Protein AF-A0AAQ4DG91-F1 (afdb_monomer_lite)

Radius of gyration: 42.54 Å; chains: 1; bounding box: 99×78×124 Å

Secondary structure (DSSP, 8-state):
------------------PPPPHHHHHHHHHHHHHHHHHHHHHHHHHHHHGGGG-----------PBPTTSPBP---TT----GGGSGGG-----TTSTTTS-TTS-GGGS--PPTTHHHHHHHHHHHHHHHHHTT-------------------------------------------

Structure (mmCIF, N/CA/C/O backbone):
data_AF-A0AAQ4DG91-F1
#
_entry.id   AF-A0AAQ4DG91-F1
#
loop_
_atom_site.group_PDB
_atom_site.id
_atom_site.type_symbol
_atom_site.label_atom_id
_atom_site.label_alt_id
_atom_site.label_comp_id
_atom_site.label_asym_id
_atom_site.label_entity_id
_atom_site.label_seq_id
_atom_site.pdbx_PDB_ins_code
_atom_site.Cartn_x
_atom_site.Cartn_y
_atom_site.Cartn_z
_atom_site.occupancy
_atom_site.B_iso_or_equiv
_atom_site.auth_seq_id
_atom_site.auth_comp_id
_atom_site.auth_asym_id
_atom_site.auth_atom_id
_atom_site.pdbx_PDB_model_num
ATOM 1 N N . MET A 1 1 ? -35.677 39.129 95.957 1.00 47.00 1 MET A N 1
ATOM 2 C CA . MET A 1 1 ? -34.511 39.782 95.327 1.00 47.00 1 MET A CA 1
ATOM 3 C C . MET A 1 1 ? -33.255 38.978 95.659 1.00 47.00 1 MET A C 1
ATOM 5 O O . MET A 1 1 ? -32.729 39.114 96.755 1.00 47.00 1 MET A O 1
ATOM 9 N N . ARG A 1 2 ? -32.851 38.060 94.773 1.00 47.12 2 ARG A N 1
ATOM 10 C CA . ARG A 1 2 ? -31.595 37.284 94.824 1.00 47.12 2 ARG A CA 1
ATOM 11 C C . ARG A 1 2 ? -31.161 36.997 93.379 1.00 47.12 2 ARG A C 1
ATOM 13 O O . ARG A 1 2 ? -32.038 36.716 92.571 1.00 47.12 2 ARG A O 1
ATOM 20 N N . GLY A 1 3 ? -29.854 37.039 93.110 1.00 46.62 3 GLY A N 1
ATOM 21 C CA . GLY A 1 3 ? -29.222 36.501 91.894 1.00 46.62 3 GLY A CA 1
ATOM 22 C C . GLY A 1 3 ? -28.692 37.560 90.924 1.00 46.62 3 GLY A C 1
ATOM 23 O O . GLY A 1 3 ? -29.229 37.740 89.843 1.00 46.62 3 GLY A O 1
ATOM 24 N N . PHE A 1 4 ? -27.781 38.421 91.376 1.00 53.09 4 PHE A N 1
ATOM 25 C CA . PHE A 1 4 ? -26.413 38.527 90.841 1.00 53.09 4 PHE A CA 1
ATOM 26 C C . PHE A 1 4 ? -25.723 37.226 90.377 1.00 53.09 4 PHE A C 1
ATOM 28 O O . PHE A 1 4 ? -25.807 36.203 91.047 1.00 53.09 4 PHE A O 1
ATOM 35 N N . GLN A 1 5 ? -24.912 37.415 89.326 1.00 57.28 5 GLN A N 1
ATOM 36 C CA . GLN A 1 5 ? -23.839 36.583 88.755 1.00 57.28 5 GLN A CA 1
ATOM 37 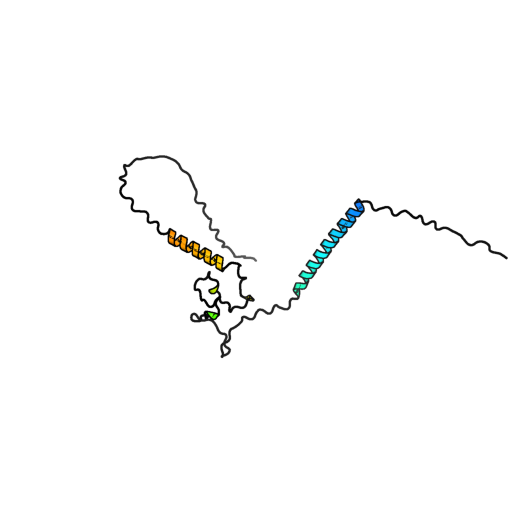C C . GLN A 1 5 ? -24.232 35.472 87.779 1.00 57.28 5 GLN A C 1
ATOM 39 O O . GLN A 1 5 ? -24.492 34.344 88.176 1.00 57.28 5 GLN A O 1
ATOM 44 N N . GLU A 1 6 ? -24.066 35.765 86.485 1.00 58.97 6 GLU A N 1
ATOM 45 C CA . GLU A 1 6 ? -23.687 34.739 85.516 1.00 58.97 6 GLU A CA 1
ATOM 46 C C . GLU A 1 6 ? -22.581 35.259 84.576 1.00 58.97 6 GLU A C 1
ATOM 48 O O . GLU A 1 6 ? -22.786 36.095 83.703 1.00 58.97 6 GLU A O 1
ATOM 53 N N . VAL A 1 7 ? -21.362 34.822 84.907 1.00 56.91 7 VAL A N 1
ATOM 54 C CA . VAL A 1 7 ? -20.311 34.309 84.015 1.00 56.91 7 VAL A CA 1
ATOM 55 C C . VAL A 1 7 ? -19.997 35.109 82.738 1.00 56.91 7 VAL A C 1
ATOM 57 O O . VAL A 1 7 ? -20.404 34.758 81.637 1.00 56.91 7 VAL A O 1
ATOM 60 N N . LEU A 1 8 ? -19.104 36.098 82.863 1.00 56.31 8 LEU A N 1
ATOM 61 C CA . LEU A 1 8 ? -18.192 36.475 81.776 1.00 56.31 8 LEU A CA 1
ATOM 62 C C . LEU A 1 8 ? -16.900 35.664 81.930 1.00 56.31 8 LEU A C 1
ATOM 64 O O . LEU A 1 8 ? -15.949 36.098 82.582 1.00 56.31 8 LEU A O 1
ATOM 68 N N . ALA A 1 9 ? -16.878 34.460 81.361 1.00 60.19 9 ALA A N 1
ATOM 69 C CA . ALA A 1 9 ? -15.675 33.646 81.263 1.00 60.19 9 ALA A CA 1
ATOM 70 C C . ALA A 1 9 ? -15.283 33.484 79.793 1.00 60.19 9 ALA A C 1
ATOM 72 O O . ALA A 1 9 ? -15.976 32.826 79.033 1.00 60.19 9 ALA A O 1
ATOM 73 N N . ARG A 1 10 ? -14.151 34.122 79.467 1.00 57.66 10 ARG A N 1
ATOM 74 C CA . ARG A 1 10 ? -13.047 33.611 78.643 1.00 57.66 10 ARG A CA 1
ATOM 75 C C . ARG A 1 10 ? -13.426 32.873 77.359 1.00 57.66 10 ARG A C 1
ATOM 77 O O . ARG A 1 10 ? -13.823 31.729 77.424 1.00 57.66 10 ARG A O 1
ATOM 84 N N . ASP A 1 11 ? -13.040 33.472 76.237 1.00 53.19 11 ASP A N 1
ATOM 85 C CA . ASP A 1 11 ? -12.261 32.762 75.223 1.00 53.19 11 ASP A CA 1
ATOM 86 C C . ASP A 1 11 ? -11.340 33.759 74.511 1.00 53.19 11 ASP A C 1
ATOM 88 O O . ASP A 1 11 ? -11.635 34.325 73.462 1.00 53.19 11 ASP A O 1
ATOM 92 N N . ALA A 1 12 ? -10.186 34.002 75.136 1.00 57.88 12 ALA A N 1
ATOM 93 C CA . ALA A 1 12 ? -9.022 34.535 74.446 1.00 57.88 12 ALA A CA 1
ATOM 94 C C . ALA A 1 12 ? -8.421 33.390 73.618 1.00 57.88 12 ALA A C 1
ATOM 96 O O . ALA A 1 12 ? -7.414 32.795 74.002 1.00 57.88 12 ALA A O 1
ATOM 97 N N . VAL A 1 13 ? -9.073 33.036 72.507 1.00 63.44 13 VAL A N 1
ATOM 98 C CA . VAL A 1 13 ? -8.457 32.181 71.491 1.00 63.44 13 VAL A CA 1
ATOM 99 C C . VAL A 1 13 ? -7.345 33.013 70.873 1.00 63.44 13 VAL A C 1
ATOM 101 O O . VAL A 1 13 ? -7.591 33.980 70.154 1.00 63.44 13 VAL A O 1
ATOM 104 N N . GLY A 1 14 ? -6.110 32.691 71.251 1.00 59.97 14 GLY A N 1
ATOM 105 C CA . GLY A 1 14 ? -4.923 33.302 70.688 1.00 59.97 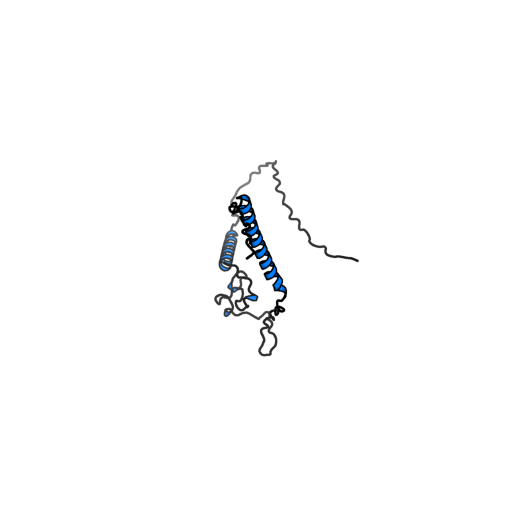14 GLY A CA 1
ATOM 106 C C . GLY A 1 14 ? -4.967 33.187 69.171 1.00 59.97 14 GLY A C 1
ATOM 107 O O . GLY A 1 14 ? -4.900 32.088 68.627 1.00 59.97 14 GLY A O 1
ATOM 108 N N . ASN A 1 15 ? -5.060 34.333 68.502 1.00 61.75 15 ASN A N 1
ATOM 109 C CA . ASN A 1 15 ? -4.713 34.469 67.098 1.00 61.75 15 ASN A CA 1
ATOM 110 C C 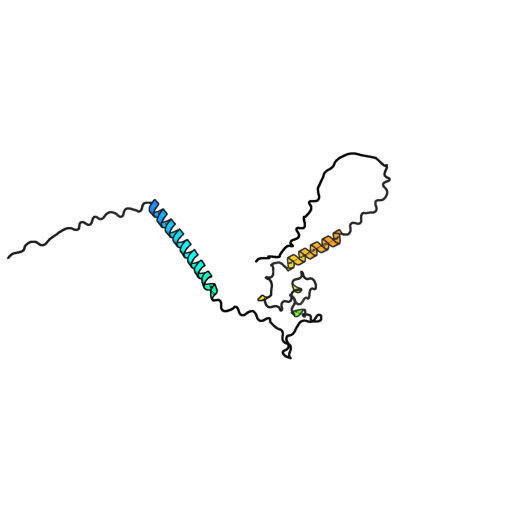. ASN A 1 15 ? -3.210 34.187 66.972 1.00 61.75 15 ASN A C 1
ATOM 112 O O . ASN A 1 15 ? -2.391 35.109 66.981 1.00 61.75 15 ASN A O 1
ATOM 116 N N . SER A 1 16 ? -2.829 32.911 66.910 1.00 61.25 16 SER A N 1
ATOM 117 C CA . SER A 1 16 ? -1.525 32.540 66.388 1.00 61.25 16 SER A CA 1
ATOM 118 C C . SER A 1 16 ? -1.510 32.966 64.926 1.00 61.25 16 SER A C 1
ATOM 120 O O . SER A 1 16 ? -2.305 32.522 64.099 1.00 61.25 16 SER A O 1
ATOM 122 N N . LEU A 1 17 ? -0.637 33.927 64.637 1.00 65.62 17 LEU A N 1
ATOM 123 C CA . LEU A 1 17 ? -0.370 34.400 63.291 1.00 65.62 17 LEU A CA 1
ATOM 124 C C . LEU A 1 17 ? -0.082 33.171 62.406 1.00 65.62 17 LEU A C 1
ATOM 126 O O . LEU A 1 17 ? 0.713 32.325 62.835 1.00 65.62 17 LEU A O 1
ATOM 130 N N . PRO A 1 18 ? -0.706 33.029 61.219 1.00 70.00 18 PRO A N 1
ATOM 131 C CA . PRO A 1 18 ? -0.431 31.899 60.343 1.00 70.00 18 PRO A CA 1
ATOM 132 C C . PRO A 1 18 ? 1.066 31.899 60.042 1.00 70.00 18 PRO A C 1
ATOM 134 O O . PRO A 1 18 ? 1.590 32.803 59.392 1.00 70.00 18 PRO A O 1
ATOM 137 N N . THR A 1 19 ? 1.774 30.921 60.604 1.00 76.19 19 THR A N 1
ATOM 138 C CA . THR A 1 19 ? 3.206 30.765 60.371 1.00 76.19 19 THR A CA 1
ATOM 139 C C . THR A 1 19 ? 3.357 30.419 58.903 1.00 76.19 19 THR A C 1
ATOM 141 O O . THR A 1 19 ? 2.807 29.416 58.449 1.00 76.19 19 THR A O 1
ATOM 144 N N . ALA A 1 20 ? 4.036 31.289 58.155 1.00 77.62 20 ALA A N 1
ATOM 145 C CA . ALA A 1 20 ? 4.284 31.058 56.743 1.00 77.62 20 ALA A CA 1
ATOM 146 C C . ALA A 1 20 ? 4.941 29.677 56.579 1.00 77.62 20 ALA A C 1
ATOM 148 O O . ALA A 1 20 ? 5.866 29.356 57.337 1.00 77.62 20 ALA A O 1
ATOM 149 N N . PRO A 1 21 ? 4.461 28.843 55.641 1.00 78.19 21 PRO A N 1
ATOM 150 C CA . PRO A 1 21 ? 5.029 27.524 55.442 1.00 78.19 21 PRO A CA 1
ATOM 151 C C . PRO A 1 21 ? 6.514 27.662 55.107 1.00 78.19 21 PRO A C 1
ATOM 153 O O . PRO A 1 21 ? 6.916 28.512 54.309 1.00 78.19 21 PRO A O 1
ATOM 156 N N . SER A 1 22 ? 7.334 26.828 55.747 1.00 81.75 22 SER A N 1
ATOM 157 C CA . SER A 1 22 ? 8.760 26.752 55.443 1.00 81.75 22 SER A CA 1
ATOM 158 C C . SER A 1 22 ? 8.942 26.501 53.940 1.00 81.75 22 SER A C 1
ATOM 160 O O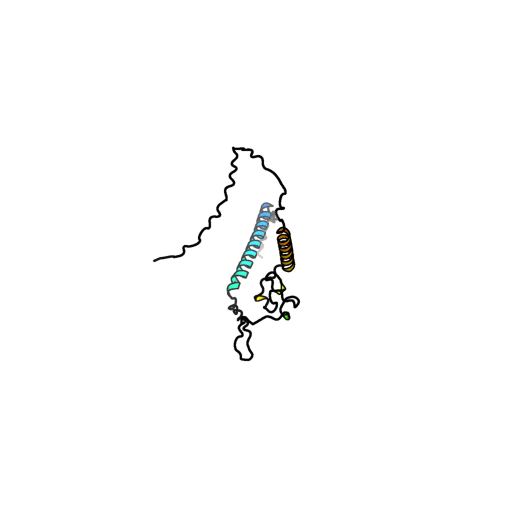 . SER A 1 22 ? 8.229 25.656 53.392 1.00 81.75 22 SER A O 1
ATOM 162 N N . PRO A 1 23 ? 9.905 27.154 53.264 1.00 82.88 23 PRO A N 1
ATOM 163 C CA . PRO A 1 23 ? 10.192 26.901 51.851 1.00 82.88 23 PRO A CA 1
ATOM 164 C C . PRO A 1 23 ? 10.385 25.413 51.526 1.00 82.88 23 PRO A C 1
ATOM 166 O O . PRO A 1 23 ? 10.025 24.965 50.442 1.00 82.88 23 PRO A O 1
ATOM 169 N N . ALA A 1 24 ? 10.888 24.626 52.484 1.00 78.31 24 ALA A N 1
ATOM 170 C CA . ALA A 1 24 ? 11.017 23.180 52.338 1.00 78.31 24 ALA A CA 1
ATOM 171 C C . ALA A 1 24 ? 9.656 22.469 52.217 1.00 78.31 24 ALA A C 1
ATOM 173 O O . ALA A 1 24 ? 9.511 21.573 51.390 1.00 78.31 24 ALA A O 1
ATOM 174 N N . ALA A 1 25 ? 8.646 22.890 52.987 1.00 74.19 25 ALA A N 1
ATOM 175 C CA . ALA A 1 25 ? 7.295 22.328 52.916 1.00 74.19 25 ALA A CA 1
ATOM 176 C C . ALA A 1 25 ? 6.644 22.609 51.553 1.00 74.19 25 ALA A C 1
ATOM 178 O O . ALA A 1 25 ? 6.043 21.718 50.964 1.00 74.19 25 ALA A O 1
ATOM 179 N N . ILE A 1 26 ? 6.873 23.804 50.998 1.00 75.75 26 ILE A N 1
ATOM 180 C CA . ILE A 1 26 ? 6.376 24.190 49.668 1.00 75.75 26 ILE A CA 1
ATOM 181 C C . ILE A 1 26 ? 6.967 23.285 48.573 1.00 75.75 26 ILE A C 1
ATOM 183 O O . ILE A 1 26 ? 6.260 22.872 47.655 1.00 75.75 26 ILE A O 1
ATOM 187 N N . ILE A 1 27 ? 8.258 22.946 48.671 1.00 81.75 27 ILE A N 1
ATOM 188 C CA . ILE A 1 27 ? 8.931 22.070 47.698 1.00 81.75 27 ILE A CA 1
ATOM 189 C C . ILE A 1 27 ? 8.400 20.633 47.790 1.00 81.75 27 ILE A C 1
ATOM 191 O O . ILE A 1 27 ? 8.181 19.997 46.758 1.00 81.75 27 ILE A O 1
ATOM 195 N N . HIS A 1 28 ? 8.181 20.119 49.004 1.00 84.00 28 HIS A N 1
ATOM 196 C CA . HIS A 1 28 ? 7.640 18.773 49.203 1.00 84.00 28 HIS A CA 1
ATOM 197 C C . HIS A 1 28 ? 6.204 18.639 48.687 1.00 84.00 28 HIS A C 1
ATOM 199 O O . HIS A 1 28 ? 5.919 17.668 47.985 1.00 84.00 28 HIS A O 1
ATOM 205 N N . ASP A 1 29 ? 5.341 19.620 48.959 1.00 86.44 29 ASP A N 1
ATOM 206 C CA . ASP A 1 29 ? 3.959 19.625 48.466 1.00 86.44 29 ASP A CA 1
ATOM 207 C C . ASP A 1 29 ? 3.917 19.690 46.936 1.00 86.44 29 ASP A C 1
ATOM 209 O O . ASP A 1 29 ? 3.220 18.903 46.293 1.00 86.44 29 ASP A O 1
ATOM 213 N N . TRP A 1 30 ? 4.740 20.550 46.328 1.00 89.62 30 TRP A N 1
ATOM 214 C CA . TRP A 1 30 ? 4.825 20.636 44.870 1.00 89.62 30 TRP A CA 1
ATOM 215 C C . TRP A 1 30 ? 5.296 19.317 44.243 1.00 89.62 30 TRP A C 1
ATOM 217 O O . TRP A 1 30 ? 4.719 18.842 43.263 1.00 89.62 30 TRP A O 1
ATOM 227 N N . LEU A 1 31 ? 6.317 18.677 44.821 1.00 88.50 31 LEU A N 1
ATOM 228 C CA . LEU A 1 31 ? 6.824 17.398 44.322 1.00 88.50 31 LEU A CA 1
ATOM 229 C C . LEU A 1 31 ? 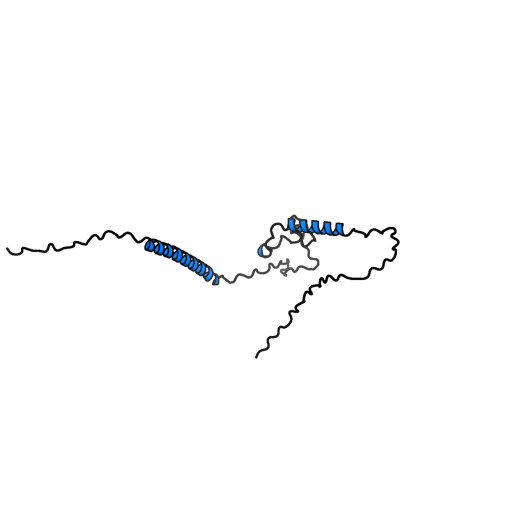5.795 16.265 44.495 1.00 88.50 31 LEU A C 1
ATOM 231 O O . LEU A 1 31 ? 5.676 15.383 43.635 1.00 88.50 31 LEU A O 1
ATOM 235 N N . TYR A 1 32 ? 5.015 16.306 45.576 1.00 90.69 32 TYR A N 1
ATOM 236 C CA . TYR A 1 32 ? 3.918 15.374 45.812 1.00 90.69 32 TYR A CA 1
ATOM 237 C C . TYR A 1 32 ? 2.808 15.527 44.760 1.00 90.69 32 TYR A C 1
ATOM 239 O O . TYR A 1 32 ? 2.358 14.532 44.191 1.00 90.69 32 TYR A O 1
ATOM 247 N N . GLU A 1 33 ? 2.423 16.753 44.402 1.00 87.81 33 GLU A N 1
ATOM 248 C CA . GLU A 1 33 ? 1.417 16.988 43.356 1.00 87.81 33 GLU A CA 1
ATOM 249 C C . GLU A 1 33 ? 1.868 16.508 41.966 1.00 87.81 33 GLU A C 1
ATOM 251 O O . GLU A 1 33 ? 1.075 15.917 41.216 1.00 87.81 33 GLU A O 1
ATOM 256 N N . GLN A 1 34 ? 3.146 16.706 41.624 1.00 89.94 34 GLN A N 1
ATOM 257 C CA . GLN A 1 34 ? 3.710 16.232 40.354 1.00 89.94 34 GLN A CA 1
ATOM 258 C C . GLN A 1 34 ? 3.690 14.702 40.267 1.00 89.94 34 GLN A C 1
ATOM 260 O O . GLN A 1 34 ? 3.219 14.129 39.277 1.00 89.94 34 GLN A O 1
ATOM 265 N N . THR A 1 35 ? 4.142 14.023 41.323 1.00 87.69 35 THR A N 1
ATOM 266 C CA . THR A 1 35 ? 4.164 12.553 41.368 1.00 87.69 35 THR A CA 1
ATOM 267 C C . THR A 1 35 ? 2.751 11.965 41.393 1.00 87.69 35 THR A C 1
ATOM 269 O O . THR A 1 35 ? 2.468 11.030 40.639 1.00 87.69 35 THR A O 1
ATOM 272 N N . ALA A 1 36 ? 1.819 12.560 42.144 1.00 90.50 36 ALA A N 1
ATOM 273 C CA . ALA A 1 36 ? 0.416 12.145 42.168 1.00 90.50 36 ALA A CA 1
ATOM 274 C C . ALA A 1 36 ? -0.269 12.276 40.796 1.00 90.50 36 ALA A C 1
ATOM 276 O O . ALA A 1 36 ? -1.122 11.464 40.432 1.00 90.50 36 ALA A O 1
ATOM 277 N N . THR A 1 37 ? 0.087 13.290 40.008 1.00 90.56 37 THR A N 1
ATOM 278 C CA . THR A 1 37 ? -0.450 13.473 38.651 1.00 90.56 37 THR A CA 1
ATOM 279 C C . THR A 1 37 ? 0.088 12.419 37.688 1.00 90.56 37 THR A C 1
ATOM 281 O O . THR A 1 37 ? -0.679 11.824 36.929 1.00 90.56 37 THR A O 1
ATOM 284 N N . LEU A 1 38 ? 1.384 12.118 37.768 1.00 92.62 38 LEU A N 1
ATOM 285 C CA . LEU A 1 38 ? 2.011 11.095 36.934 1.00 92.62 38 LEU A CA 1
ATOM 286 C C . LEU A 1 38 ? 1.429 9.702 37.214 1.00 92.62 38 LEU A C 1
ATOM 288 O O . LEU A 1 38 ? 1.097 8.976 36.277 1.00 92.62 38 LEU A O 1
ATOM 292 N N . VAL A 1 39 ? 1.215 9.366 38.490 1.00 94.31 39 VAL A N 1
ATOM 293 C CA . VAL A 1 39 ? 0.577 8.105 38.899 1.00 94.31 39 VAL A CA 1
ATOM 294 C C . VAL A 1 39 ? -0.868 8.023 38.403 1.00 94.31 39 VAL A C 1
ATOM 296 O O . VAL A 1 39 ? -1.250 7.007 37.824 1.00 94.31 39 VAL A O 1
ATOM 299 N N . ARG A 1 40 ? -1.665 9.092 38.553 1.00 90.12 40 ARG A N 1
ATOM 300 C CA . ARG A 1 40 ? -3.048 9.131 38.039 1.00 90.12 40 ARG A CA 1
ATOM 301 C C . ARG A 1 40 ? -3.106 8.885 36.532 1.00 90.12 40 ARG A C 1
ATOM 303 O O . ARG A 1 40 ? -3.912 8.074 36.081 1.00 90.12 40 ARG A O 1
ATOM 310 N N . ASN A 1 41 ? -2.222 9.523 35.768 1.00 91.19 41 ASN A N 1
ATOM 311 C CA . ASN A 1 41 ? -2.155 9.347 34.317 1.00 91.19 41 ASN A CA 1
ATOM 312 C C . ASN A 1 41 ? -1.709 7.928 33.930 1.00 91.19 41 ASN A C 1
ATOM 314 O O . ASN A 1 41 ? -2.270 7.335 33.010 1.00 91.19 41 ASN A O 1
ATOM 318 N N . ALA A 1 42 ? -0.737 7.358 34.647 1.00 90.56 42 ALA A N 1
ATOM 319 C CA . ALA A 1 42 ? -0.289 5.986 34.420 1.00 90.56 42 ALA A CA 1
ATOM 320 C C . ALA A 1 42 ? -1.416 4.971 34.672 1.00 90.56 42 ALA A C 1
ATOM 322 O O . ALA A 1 42 ? -1.639 4.090 33.844 1.00 90.56 42 ALA A O 1
ATOM 323 N N . ILE A 1 43 ? -2.169 5.135 35.765 1.00 89.81 43 ILE A N 1
ATOM 324 C CA . ILE A 1 43 ? -3.319 4.281 36.093 1.00 89.81 43 ILE A CA 1
ATOM 325 C C . ILE A 1 43 ? -4.424 4.426 35.040 1.00 89.81 43 ILE A C 1
ATOM 327 O O . ILE A 1 43 ? -4.952 3.416 34.581 1.00 89.81 43 ILE A O 1
ATOM 331 N N . ALA A 1 44 ? -4.748 5.652 34.615 1.00 86.50 44 ALA A N 1
ATOM 332 C CA . ALA A 1 44 ? -5.754 5.887 33.578 1.00 86.50 44 ALA A CA 1
ATOM 333 C C . ALA A 1 44 ? -5.387 5.198 32.250 1.00 86.50 44 ALA A C 1
ATOM 335 O O . ALA A 1 44 ? -6.237 4.551 31.640 1.00 86.50 44 ALA A O 1
ATOM 336 N N . ASN A 1 45 ? -4.116 5.263 31.843 1.00 84.75 45 ASN A N 1
ATOM 337 C CA . ASN A 1 45 ? -3.622 4.568 30.651 1.00 84.75 45 ASN A CA 1
ATOM 338 C C . ASN A 1 45 ? -3.666 3.041 30.807 1.00 84.75 45 ASN A C 1
ATOM 340 O O . ASN A 1 45 ? -4.038 2.336 29.869 1.00 84.75 45 ASN A O 1
ATOM 344 N N . LEU A 1 46 ? -3.305 2.520 31.984 1.00 85.19 46 LEU A N 1
ATOM 345 C CA . LEU A 1 46 ? -3.347 1.083 32.254 1.00 85.19 46 LEU A CA 1
ATOM 346 C C . LEU A 1 46 ? -4.786 0.550 32.190 1.00 85.19 46 LEU A C 1
ATOM 348 O O . LEU A 1 46 ? -5.034 -0.477 31.561 1.00 85.19 46 LEU A O 1
ATOM 352 N N . LEU A 1 47 ? -5.735 1.279 32.787 1.00 82.94 47 LEU A N 1
ATOM 353 C CA . LEU A 1 47 ? -7.160 0.951 32.748 1.00 82.94 47 LEU A CA 1
ATOM 354 C C . LEU A 1 47 ? -7.721 1.029 31.326 1.00 82.94 47 LEU A C 1
ATOM 356 O O . LEU A 1 47 ? -8.433 0.116 30.925 1.00 82.94 47 LEU A O 1
ATOM 360 N N . ALA A 1 48 ? -7.359 2.051 30.543 1.00 74.94 48 ALA A N 1
ATOM 361 C CA . ALA A 1 48 ? -7.789 2.175 29.148 1.00 74.94 48 ALA A CA 1
ATOM 362 C C . ALA A 1 48 ? -7.306 1.007 28.267 1.00 74.94 48 ALA A C 1
ATOM 364 O O . ALA A 1 48 ? -8.022 0.579 27.363 1.00 74.94 48 ALA A O 1
ATOM 365 N N . ASN A 1 49 ? -6.119 0.463 28.550 1.00 69.75 49 ASN A N 1
ATOM 366 C CA . ASN A 1 49 ? -5.591 -0.704 27.842 1.00 69.75 49 ASN A CA 1
ATOM 367 C C . ASN A 1 49 ? -6.211 -2.024 28.336 1.00 69.75 49 ASN A C 1
ATOM 369 O O . ASN A 1 49 ? -6.388 -2.950 27.545 1.00 69.75 49 ASN A O 1
ATOM 373 N N . ALA A 1 50 ? -6.572 -2.118 29.620 1.00 65.75 50 ALA A N 1
ATOM 374 C CA . ALA A 1 50 ? -7.166 -3.320 30.211 1.00 65.75 50 ALA A CA 1
ATOM 375 C C . ALA A 1 50 ? -8.596 -3.603 29.712 1.00 65.75 50 ALA A C 1
ATOM 377 O O . ALA A 1 50 ? -9.011 -4.760 29.664 1.00 65.75 50 ALA A O 1
ATOM 378 N N . THR A 1 51 ? -9.339 -2.585 29.270 1.00 59.66 51 THR A N 1
ATOM 379 C CA . THR A 1 51 ? -10.681 -2.759 28.681 1.00 59.66 51 THR A CA 1
ATOM 380 C C . THR A 1 51 ? -10.662 -3.316 27.251 1.00 59.66 51 THR A C 1
ATOM 382 O O . THR A 1 51 ? -11.721 -3.547 26.672 1.00 59.66 51 THR A O 1
ATOM 385 N N . SER A 1 52 ? -9.486 -3.569 26.662 1.00 53.81 52 SER A N 1
ATOM 386 C CA . SER A 1 52 ? -9.367 -4.116 25.302 1.00 53.81 52 SER A CA 1
ATOM 387 C C . SER A 1 52 ? -9.694 -5.618 25.195 1.00 53.81 52 SER A C 1
ATOM 389 O O . SER A 1 52 ? -9.661 -6.161 24.090 1.00 53.81 52 SER A O 1
ATOM 391 N N . CYS A 1 53 ? -10.001 -6.305 26.299 1.00 51.62 53 CYS A N 1
ATOM 392 C CA . CYS A 1 53 ? -10.249 -7.753 26.293 1.00 51.62 53 CYS A CA 1
ATOM 393 C C . CYS A 1 53 ? -11.669 -8.151 25.863 1.00 51.62 53 CYS A C 1
ATOM 395 O O . CYS A 1 53 ? -11.901 -9.324 25.594 1.00 51.62 53 CYS A O 1
ATOM 397 N N . ASP A 1 54 ? -12.590 -7.193 25.746 1.00 56.12 54 ASP A N 1
ATOM 398 C CA . ASP A 1 54 ? -13.980 -7.428 25.335 1.00 56.12 54 ASP A CA 1
ATOM 399 C C . ASP A 1 54 ? -14.226 -6.931 23.902 1.00 56.12 54 ASP A C 1
ATOM 401 O O . ASP A 1 54 ? -15.269 -6.368 23.559 1.00 56.12 54 ASP A O 1
ATOM 405 N N . GLN A 1 55 ? -13.223 -7.093 23.032 1.00 60.12 55 GLN A N 1
ATOM 406 C CA . GLN A 1 55 ? -13.501 -6.967 21.612 1.00 60.12 55 GLN A CA 1
ATOM 407 C C . GLN A 1 55 ? -14.389 -8.149 21.208 1.00 60.12 55 GLN A C 1
ATOM 409 O O . GLN A 1 55 ? -13.972 -9.297 21.388 1.00 60.12 55 GLN A O 1
ATOM 414 N N . PRO A 1 56 ? -15.592 -7.905 20.643 1.00 65.88 56 PRO A N 1
ATOM 415 C CA . PRO A 1 56 ? -16.361 -8.976 20.024 1.00 65.88 56 PRO A CA 1
ATOM 416 C C . PRO A 1 56 ? -15.437 -9.691 19.037 1.00 65.88 56 PRO A C 1
ATOM 418 O O . PRO A 1 56 ? -14.598 -9.009 18.434 1.00 65.88 56 PRO A O 1
ATOM 421 N N . PRO A 1 57 ? -15.554 -11.025 18.875 1.00 58.31 57 PRO A N 1
ATOM 422 C CA . PRO A 1 57 ? -14.663 -11.794 18.019 1.00 58.31 57 PRO A CA 1
ATOM 423 C C . PRO A 1 57 ? -14.549 -11.049 16.702 1.00 58.31 57 PRO A C 1
ATOM 425 O O . PRO A 1 57 ? -15.552 -10.853 16.008 1.00 58.31 57 PRO A O 1
ATOM 428 N N . GLN A 1 58 ? -13.348 -10.528 16.439 1.00 52.66 58 GLN A N 1
ATOM 429 C CA . GLN A 1 58 ? -13.045 -9.808 15.217 1.00 52.66 58 GLN A CA 1
ATOM 430 C C . GLN A 1 58 ? -13.530 -10.723 14.103 1.00 52.66 58 GLN A C 1
ATOM 432 O O . GLN A 1 58 ? -12.996 -11.822 13.944 1.00 52.66 58 GLN A O 1
ATOM 437 N N . LYS A 1 59 ? -14.621 -10.331 13.424 1.00 60.25 59 LYS A N 1
ATOM 438 C CA . LYS A 1 59 ? -15.167 -11.085 12.298 1.00 60.25 59 LYS A CA 1
ATOM 439 C C . LYS A 1 59 ? -13.988 -11.264 11.368 1.00 60.25 59 LYS A C 1
ATOM 441 O O . LYS A 1 59 ? -13.502 -10.276 10.817 1.00 60.25 59 LYS A O 1
ATOM 446 N N . THR A 1 60 ? -13.480 -12.491 11.279 1.00 53.47 60 THR A N 1
ATOM 447 C CA . THR A 1 60 ? -12.402 -12.803 10.355 1.00 53.47 60 THR A CA 1
ATOM 448 C C . THR A 1 60 ? -12.858 -12.253 9.012 1.00 53.47 60 THR A C 1
ATOM 450 O O . THR A 1 60 ? -14.021 -12.473 8.647 1.00 53.47 60 THR A O 1
ATOM 453 N N . PRO A 1 61 ? -12.041 -11.433 8.324 1.00 60.00 61 PRO A N 1
ATOM 454 C CA . PRO A 1 61 ? -12.432 -10.932 7.025 1.00 60.00 61 PRO A CA 1
ATOM 455 C C . PRO A 1 61 ? -12.652 -12.169 6.167 1.00 60.00 61 PRO A C 1
ATOM 457 O O . PRO A 1 61 ? -11.701 -12.860 5.800 1.00 60.00 61 PRO A O 1
ATOM 460 N N . THR A 1 62 ? -13.922 -12.497 5.934 1.00 58.91 62 THR A N 1
ATOM 461 C CA . THR A 1 62 ? -14.303 -13.581 5.044 1.00 58.91 62 THR A CA 1
ATOM 462 C C . THR A 1 62 ? -13.582 -13.296 3.739 1.00 58.91 62 THR A C 1
ATOM 464 O O . THR A 1 62 ? -13.735 -12.179 3.227 1.00 58.91 62 THR A O 1
ATOM 467 N N . PRO A 1 63 ? -12.755 -14.230 3.238 1.00 61.03 63 PRO A N 1
ATOM 468 C CA . PRO A 1 63 ? -12.030 -14.006 2.002 1.00 61.03 63 PRO A CA 1
ATOM 469 C C . PRO A 1 63 ? -13.050 -13.582 0.952 1.00 61.03 63 PRO A C 1
ATOM 471 O O . PRO A 1 63 ? -14.105 -14.206 0.819 1.00 61.03 63 PRO A O 1
ATOM 474 N N . VAL A 1 64 ? -12.778 -12.470 0.270 1.00 64.50 64 VAL A N 1
ATOM 475 C CA . VAL A 1 64 ? -13.639 -11.987 -0.809 1.00 64.50 64 VAL A CA 1
ATOM 476 C C . VAL A 1 64 ? -13.513 -12.998 -1.944 1.00 64.50 64 VAL A C 1
ATOM 478 O O . VAL A 1 64 ? -12.626 -12.904 -2.787 1.00 64.50 64 VAL A O 1
ATOM 481 N N . VAL A 1 65 ? -14.363 -14.023 -1.913 1.00 66.06 65 VAL A N 1
ATOM 482 C CA . VAL A 1 65 ? -14.479 -15.007 -2.981 1.00 66.06 65 VAL A CA 1
ATOM 483 C C . VAL A 1 65 ? -15.228 -14.315 -4.106 1.00 66.06 65 VAL A C 1
ATOM 485 O O . VAL A 1 65 ? -16.416 -14.014 -3.983 1.00 66.06 65 VAL A O 1
ATOM 488 N N . LEU A 1 66 ? -14.520 -14.033 -5.197 1.00 68.81 66 LEU A N 1
ATOM 489 C CA . LEU A 1 66 ? -15.158 -13.629 -6.440 1.00 68.81 66 LEU A CA 1
ATOM 490 C C . LEU A 1 66 ? -16.079 -14.797 -6.845 1.00 68.81 66 LEU A C 1
ATOM 492 O O . LEU A 1 66 ? -15.634 -15.940 -6.852 1.00 68.81 66 LEU A O 1
ATOM 496 N N . ARG A 1 67 ? -17.376 -14.567 -7.057 1.00 72.44 67 ARG A N 1
ATOM 497 C CA . ARG A 1 67 ? -18.327 -15.631 -7.423 1.00 72.44 67 ARG A CA 1
ATOM 498 C C . ARG A 1 67 ? -18.602 -15.566 -8.918 1.00 72.44 67 ARG A C 1
ATOM 500 O O . ARG A 1 67 ? -18.839 -14.480 -9.439 1.00 72.44 67 ARG A O 1
ATOM 507 N N . SER A 1 68 ? -18.568 -16.716 -9.581 1.00 72.44 68 SER A N 1
ATOM 508 C CA . SER A 1 68 ? -19.100 -16.857 -10.938 1.00 72.44 68 SER A CA 1
ATOM 509 C C . SER A 1 68 ? -20.630 -16.744 -10.921 1.00 72.44 68 SER A C 1
ATOM 511 O O . SER A 1 68 ? -21.249 -16.891 -9.865 1.00 72.44 68 SER A O 1
ATOM 513 N N . GLU A 1 69 ? -21.246 -16.513 -12.084 1.00 79.31 69 GLU A N 1
ATOM 514 C CA . GLU A 1 69 ? -22.713 -16.455 -12.232 1.00 79.31 69 GLU A CA 1
ATOM 515 C C . GLU A 1 69 ? -23.395 -17.738 -11.722 1.00 79.31 69 GLU A C 1
ATOM 517 O O . GLU A 1 69 ? -24.453 -17.680 -11.102 1.00 79.31 69 GLU A O 1
ATOM 522 N N . ASP A 1 70 ? -22.707 -18.875 -11.844 1.00 80.31 70 ASP A N 1
ATOM 523 C CA . ASP A 1 70 ? -23.149 -20.190 -11.364 1.00 80.31 70 ASP A CA 1
ATOM 524 C C . ASP A 1 70 ? -23.000 -20.389 -9.840 1.00 80.31 70 ASP A C 1
ATOM 526 O O . ASP A 1 70 ? -23.153 -21.496 -9.327 1.00 80.31 70 ASP A O 1
ATOM 530 N N . GLY A 1 71 ? -22.610 -19.352 -9.090 1.00 78.88 71 GLY A N 1
ATOM 531 C CA . GLY A 1 71 ? -22.429 -19.404 -7.633 1.00 78.88 71 GLY A CA 1
ATOM 532 C C . GLY A 1 71 ? -21.159 -20.123 -7.159 1.00 78.88 71 GLY A C 1
ATOM 533 O O . GLY A 1 71 ? -20.840 -20.085 -5.968 1.00 78.88 71 GLY A O 1
ATOM 534 N N . THR A 1 72 ? -20.399 -20.727 -8.074 1.00 79.94 72 THR A N 1
ATOM 535 C CA . THR A 1 72 ? -19.100 -21.342 -7.772 1.00 79.94 72 THR A CA 1
ATOM 536 C C . THR A 1 72 ? -18.066 -20.259 -7.443 1.00 79.94 72 THR A C 1
ATOM 538 O O . THR A 1 72 ? -18.036 -19.196 -8.069 1.00 79.94 72 THR A O 1
ATOM 541 N N . GLY A 1 73 ? -17.215 -20.511 -6.444 1.00 79.88 73 GLY A N 1
ATOM 542 C CA . GLY A 1 73 ? -16.103 -19.619 -6.124 1.00 79.88 73 GLY A CA 1
ATOM 543 C C . GLY A 1 73 ? -15.101 -19.571 -7.276 1.00 79.88 73 GLY A C 1
ATOM 544 O O . GLY A 1 73 ? -14.571 -20.600 -7.688 1.00 79.88 73 GLY A O 1
ATOM 545 N N . TRP A 1 74 ? -14.850 -18.383 -7.810 1.00 82.00 74 TRP A N 1
ATOM 546 C CA . TRP A 1 74 ? -13.854 -18.163 -8.844 1.00 82.00 74 TRP A CA 1
ATOM 547 C C . TRP A 1 74 ? -12.455 -18.324 -8.253 1.00 82.00 74 TRP A C 1
ATOM 549 O O . TRP A 1 74 ? -12.105 -17.705 -7.244 1.00 82.00 74 TRP A O 1
ATOM 559 N N . LEU A 1 75 ? -11.650 -19.149 -8.918 1.00 83.44 75 LEU A N 1
ATOM 560 C CA . LEU A 1 75 ? -10.240 -19.354 -8.623 1.00 83.44 75 LEU A CA 1
ATOM 561 C C . LEU A 1 75 ? -9.419 -18.908 -9.840 1.00 83.44 75 LEU A C 1
ATOM 563 O O . LEU A 1 75 ? -9.717 -19.334 -10.961 1.00 83.44 75 LEU A O 1
ATOM 567 N N . PRO A 1 76 ? -8.388 -18.066 -9.657 1.00 85.19 76 PRO A N 1
ATOM 568 C CA . PRO A 1 76 ? -7.531 -17.659 -10.758 1.00 85.19 76 PRO A CA 1
ATOM 569 C C . PRO A 1 76 ? -6.793 -18.873 -11.343 1.00 85.19 76 PRO A C 1
ATOM 571 O O . PRO A 1 76 ? -6.092 -19.598 -10.642 1.00 85.19 76 PRO A O 1
ATOM 574 N N . SER A 1 77 ? -6.946 -19.088 -12.650 1.00 88.12 77 SER A N 1
ATOM 575 C CA . SER A 1 77 ? -6.166 -20.062 -13.427 1.00 88.12 77 SER A CA 1
ATOM 576 C C . SER A 1 77 ? -4.872 -19.429 -13.959 1.00 88.12 77 SER A C 1
ATOM 578 O O . SER A 1 77 ? -4.738 -18.206 -13.972 1.00 88.12 77 SER A O 1
ATOM 580 N N . LYS A 1 78 ? -3.937 -20.232 -14.483 1.00 88.94 78 LYS A N 1
ATOM 581 C CA . LYS A 1 78 ? -2.691 -19.752 -15.124 1.00 88.94 78 LYS A CA 1
ATOM 582 C C . LYS A 1 78 ? -2.944 -18.744 -16.255 1.00 88.94 78 LYS A C 1
ATOM 584 O O . LYS A 1 78 ? -2.122 -17.870 -16.495 1.00 88.94 78 LYS A O 1
ATOM 589 N N . ASN A 1 79 ? -4.098 -18.852 -16.911 1.00 88.81 79 ASN A N 1
ATOM 590 C CA . ASN A 1 79 ? -4.507 -17.967 -18.005 1.00 88.81 79 ASN A CA 1
ATOM 591 C C . ASN A 1 79 ? -5.372 -16.788 -17.526 1.00 88.81 79 ASN A C 1
ATOM 593 O O . ASN A 1 79 ? -5.745 -15.931 -18.326 1.00 88.81 79 ASN A O 1
ATOM 597 N N . SER A 1 80 ? -5.725 -16.743 -16.237 1.00 86.75 80 SER A N 1
ATOM 598 C CA . SER A 1 80 ? -6.440 -15.603 -15.674 1.00 86.75 80 SER A CA 1
ATOM 599 C C . SER A 1 80 ? -5.483 -14.422 -15.564 1.00 86.75 80 SER A C 1
ATOM 601 O O . SER A 1 80 ? -4.369 -14.539 -15.056 1.00 86.75 80 SER A O 1
ATOM 603 N N . SER A 1 81 ? -5.899 -13.278 -16.094 1.00 86.94 81 SER A N 1
ATOM 604 C CA . SER A 1 81 ? -5.091 -12.068 -16.073 1.00 86.94 81 SER A CA 1
ATOM 605 C C . SER A 1 81 ? -5.939 -10.886 -15.641 1.00 86.94 81 SER A C 1
ATOM 607 O O . SER A 1 81 ? -7.146 -10.839 -15.870 1.00 86.94 81 SER A O 1
ATOM 609 N N . ILE A 1 82 ? -5.293 -9.933 -14.981 1.00 87.62 82 ILE A N 1
ATOM 610 C CA . ILE A 1 82 ? -5.926 -8.696 -14.544 1.00 87.62 82 ILE A CA 1
ATOM 611 C C . ILE A 1 82 ? -5.774 -7.675 -15.672 1.00 87.62 82 ILE A C 1
ATOM 613 O O . ILE A 1 82 ? -4.682 -7.509 -16.226 1.00 87.62 82 ILE A O 1
ATOM 617 N N . CYS A 1 83 ? -6.867 -7.001 -16.031 1.00 86.62 83 CYS A N 1
ATOM 618 C CA . CYS A 1 83 ? -6.831 -5.970 -17.061 1.00 86.62 83 CYS A CA 1
ATOM 619 C C . CYS A 1 83 ? -6.104 -4.711 -16.558 1.00 86.62 83 CYS A C 1
ATOM 621 O O . CYS A 1 83 ? -6.094 -4.404 -15.364 1.00 86.62 83 CYS A O 1
ATOM 623 N N . SER A 1 84 ? -5.509 -3.950 -17.480 1.00 87.81 84 SER A N 1
ATOM 624 C CA . SER A 1 84 ? -4.687 -2.777 -17.150 1.00 87.81 84 SER A CA 1
ATOM 625 C C . SER A 1 84 ? -5.445 -1.682 -16.395 1.00 87.81 84 SER A C 1
ATOM 627 O O . SER A 1 84 ? -4.824 -0.930 -15.653 1.00 87.81 84 SER A O 1
ATOM 629 N N . LYS A 1 85 ? -6.781 -1.634 -16.504 1.00 88.31 85 LYS A N 1
ATOM 630 C CA . LYS A 1 85 ? -7.660 -0.726 -15.742 1.00 88.31 85 LYS A CA 1
ATOM 631 C C . LYS A 1 85 ? -7.475 -0.836 -14.225 1.00 88.31 85 LYS A C 1
ATOM 633 O O . LYS A 1 85 ? -7.737 0.111 -13.490 1.00 88.31 85 LYS A O 1
ATOM 638 N N . HIS A 1 86 ? -7.042 -1.998 -13.751 1.00 87.94 86 HIS A N 1
ATOM 639 C CA . HIS A 1 86 ? -6.783 -2.234 -12.337 1.00 87.94 86 HIS A CA 1
ATOM 640 C C . HIS A 1 86 ? -5.320 -2.009 -11.952 1.00 87.94 86 HIS A C 1
ATOM 642 O O . HIS A 1 86 ? -4.971 -2.257 -10.809 1.00 87.94 86 HIS A O 1
ATOM 648 N N . SER A 1 87 ? -4.461 -1.532 -12.848 1.00 87.31 87 SER A N 1
ATOM 649 C CA . SER A 1 87 ? -3.095 -1.112 -12.527 1.00 87.31 87 SER A CA 1
ATOM 650 C C . SER A 1 87 ? -3.030 0.403 -12.310 1.00 87.31 87 SER A C 1
ATOM 652 O O . SER A 1 87 ? -3.854 1.162 -12.824 1.00 87.31 87 SER A O 1
ATOM 654 N N . VAL A 1 88 ? -2.044 0.875 -11.540 1.00 83.88 88 VAL A N 1
ATOM 655 C CA . VAL A 1 88 ? -1.845 2.316 -11.304 1.00 83.88 88 VAL A CA 1
ATOM 656 C C . VAL A 1 88 ? -1.584 3.025 -12.639 1.00 83.88 88 VAL A C 1
ATOM 658 O O . VAL A 1 88 ? -0.669 2.655 -13.374 1.00 83.88 88 VAL A O 1
ATOM 661 N N . GLY A 1 89 ? -2.406 4.029 -12.961 1.00 84.06 89 GLY A N 1
ATOM 662 C CA . GLY A 1 89 ? -2.293 4.806 -14.199 1.00 84.06 89 GLY A CA 1
ATOM 663 C C . GLY A 1 89 ? -2.755 4.082 -15.468 1.00 84.06 89 GLY A C 1
ATOM 664 O O . GLY A 1 89 ? -2.387 4.512 -16.553 1.00 84.06 89 GLY A O 1
ATOM 665 N N . ASN A 1 90 ? -3.532 2.995 -15.363 1.00 86.81 90 ASN A N 1
ATOM 666 C CA . ASN A 1 90 ? -3.957 2.168 -16.504 1.00 86.81 90 ASN A CA 1
ATOM 667 C C . ASN A 1 90 ? -2.802 1.525 -17.305 1.00 86.81 90 ASN A C 1
ATOM 669 O O . ASN A 1 90 ? -3.004 1.060 -18.429 1.00 86.81 90 ASN A O 1
ATOM 673 N N . VAL A 1 91 ? -1.597 1.464 -16.732 1.00 85.56 91 VAL A N 1
ATOM 674 C CA . VAL A 1 91 ? -0.409 0.881 -17.369 1.00 85.56 91 VAL A CA 1
ATOM 675 C C . VAL A 1 91 ? -0.057 -0.426 -16.678 1.00 85.56 91 VAL A C 1
ATOM 677 O O . VAL A 1 91 ? 0.139 -0.454 -15.468 1.00 85.56 91 VAL A O 1
ATOM 680 N N . LYS A 1 92 ? 0.058 -1.517 -17.438 1.00 87.12 92 LYS A N 1
ATOM 681 C CA . LYS A 1 92 ? 0.550 -2.796 -16.916 1.00 87.12 92 LYS A CA 1
ATOM 682 C C . LYS A 1 92 ? 2.074 -2.812 -17.007 1.00 87.12 92 LYS A C 1
ATOM 684 O O . LYS A 1 92 ? 2.619 -2.694 -18.099 1.00 87.12 92 LYS A O 1
ATOM 689 N N . ALA A 1 93 ? 2.744 -2.976 -15.872 1.00 86.69 93 ALA A N 1
ATOM 690 C CA . ALA A 1 93 ? 4.182 -3.224 -15.823 1.00 86.69 93 ALA A CA 1
ATOM 691 C C . ALA A 1 93 ? 4.440 -4.711 -15.555 1.00 86.69 93 ALA A C 1
ATOM 693 O O . ALA A 1 93 ? 3.677 -5.335 -14.820 1.00 86.69 93 ALA A O 1
ATOM 694 N N . ASN A 1 94 ? 5.495 -5.268 -16.154 1.00 86.69 94 ASN A N 1
ATOM 695 C CA . ASN A 1 94 ? 5.942 -6.643 -15.893 1.00 86.69 94 ASN A CA 1
ATOM 696 C C . ASN A 1 94 ? 7.011 -6.717 -14.790 1.00 86.69 94 ASN A C 1
ATOM 698 O O . ASN A 1 94 ? 7.333 -7.791 -14.302 1.00 86.69 94 ASN A O 1
ATOM 702 N N . GLU A 1 95 ? 7.581 -5.573 -14.421 1.00 87.00 95 GLU A N 1
ATOM 703 C CA . GLU A 1 95 ? 8.655 -5.488 -13.442 1.00 87.00 95 GLU A CA 1
ATOM 704 C C . GLU A 1 95 ? 8.076 -5.410 -12.031 1.00 87.00 95 GLU A C 1
ATOM 706 O O . GLU A 1 95 ? 7.339 -4.475 -11.714 1.00 87.00 95 GLU A O 1
ATOM 711 N N . GLU A 1 96 ? 8.445 -6.363 -11.174 1.00 84.69 96 GLU A N 1
ATOM 712 C CA . GLU A 1 96 ? 7.928 -6.481 -9.803 1.00 84.69 96 GLU A CA 1
ATOM 713 C C . GLU A 1 96 ? 8.172 -5.226 -8.950 1.00 84.69 96 GLU A C 1
ATOM 715 O O . GLU A 1 96 ? 7.389 -4.907 -8.059 1.00 84.69 96 GLU A O 1
ATOM 720 N N . GLY A 1 97 ? 9.240 -4.476 -9.243 1.00 80.56 97 GLY A N 1
ATOM 721 C CA . GLY A 1 97 ? 9.577 -3.234 -8.546 1.00 80.56 97 GLY A CA 1
ATOM 722 C C . GLY A 1 97 ? 8.721 -2.025 -8.941 1.00 80.56 97 GLY A C 1
ATOM 723 O O . GLY A 1 97 ? 8.782 -0.992 -8.268 1.00 80.56 97 GLY A O 1
ATOM 724 N N . HIS A 1 98 ? 7.934 -2.116 -10.017 1.00 85.88 98 HIS A N 1
ATOM 725 C CA . HIS A 1 98 ? 7.126 -1.004 -10.503 1.00 85.88 98 HIS A CA 1
ATOM 726 C C . HIS A 1 98 ? 5.782 -0.920 -9.767 1.00 85.88 98 HIS A C 1
ATOM 728 O O . HIS A 1 98 ? 5.081 -1.910 -9.574 1.00 85.88 98 HIS A O 1
ATOM 734 N N . ILE A 1 99 ? 5.343 0.293 -9.427 1.00 83.19 99 ILE A N 1
ATOM 735 C CA . ILE A 1 99 ? 4.093 0.510 -8.676 1.00 83.19 99 ILE A CA 1
ATOM 736 C C . ILE A 1 99 ? 2.844 -0.031 -9.388 1.00 83.19 99 ILE A C 1
ATOM 738 O O . ILE A 1 99 ? 1.891 -0.438 -8.729 1.00 83.19 99 ILE A O 1
ATOM 742 N N . SER A 1 100 ? 2.851 -0.060 -10.722 1.00 86.31 100 SER A N 1
ATOM 743 C CA . SER A 1 100 ? 1.734 -0.570 -11.525 1.00 86.31 100 SER A CA 1
ATOM 744 C C . SER A 1 100 ? 1.741 -2.090 -11.723 1.00 86.31 100 SER A C 1
ATOM 746 O O . SER A 1 100 ? 0.816 -2.612 -12.347 1.00 86.31 100 SER A O 1
ATOM 748 N N . TYR A 1 101 ? 2.752 -2.795 -11.200 1.00 86.56 101 TYR A N 1
ATOM 749 C CA . TYR A 1 101 ? 2.761 -4.258 -11.129 1.00 86.56 101 TYR A CA 1
ATOM 750 C C . TYR A 1 101 ? 1.691 -4.764 -10.156 1.00 86.56 101 TYR A C 1
ATOM 752 O O . TYR A 1 101 ? 0.975 -5.719 -10.448 1.00 86.56 101 TYR A O 1
ATOM 760 N N . HIS A 1 102 ? 1.520 -4.070 -9.026 1.00 83.62 102 HIS A N 1
ATOM 761 C CA . HIS A 1 102 ? 0.507 -4.405 -8.034 1.00 83.62 102 HIS A CA 1
ATOM 762 C C . HIS A 1 102 ? -0.875 -3.864 -8.435 1.00 83.62 102 HIS A C 1
ATOM 764 O O . HIS A 1 102 ? -1.054 -2.648 -8.561 1.00 83.62 102 HIS A O 1
ATOM 770 N N . PRO A 1 103 ? -1.888 -4.735 -8.580 1.00 85.06 103 PRO A N 1
ATOM 771 C CA . PRO A 1 103 ? -3.247 -4.312 -8.881 1.00 85.06 103 PRO A CA 1
ATOM 772 C C . PRO A 1 103 ? -3.843 -3.434 -7.772 1.00 85.06 103 PRO A C 1
ATOM 774 O O . PRO A 1 103 ? -3.774 -3.748 -6.583 1.00 85.06 103 PRO A O 1
ATOM 777 N N . SER A 1 104 ? -4.511 -2.354 -8.160 1.00 83.62 104 SER A N 1
ATOM 778 C CA . SER A 1 104 ? -5.254 -1.454 -7.280 1.00 83.62 104 SER A CA 1
ATOM 779 C C . SER A 1 104 ? -6.583 -2.039 -6.791 1.00 83.62 104 SER A C 1
ATOM 781 O O . SER A 1 104 ? -7.120 -1.511 -5.813 1.00 83.62 104 SER A O 1
ATOM 783 N N . ILE A 1 105 ? -7.070 -3.118 -7.429 1.00 83.75 105 ILE A N 1
ATOM 784 C CA . ILE A 1 105 ? -8.349 -3.799 -7.145 1.00 83.75 105 ILE A CA 1
ATOM 785 C C . ILE A 1 105 ? -8.429 -4.377 -5.732 1.00 83.75 105 ILE A C 1
ATOM 787 O O . ILE A 1 105 ? -9.517 -4.502 -5.177 1.00 83.75 105 ILE A O 1
ATOM 791 N N . PHE A 1 106 ? -7.288 -4.716 -5.132 1.00 81.19 106 PHE A N 1
ATOM 792 C CA . PHE A 1 106 ? -7.282 -5.251 -3.781 1.00 81.19 106 PHE A CA 1
ATOM 793 C C . PHE A 1 106 ? -7.761 -4.182 -2.788 1.00 81.19 106 PHE A C 1
ATOM 795 O O . PHE A 1 106 ? -7.338 -3.028 -2.882 1.00 81.19 106 PHE A O 1
ATOM 802 N N . PRO A 1 107 ? -8.636 -4.524 -1.830 1.00 82.19 107 PRO A N 1
ATOM 803 C CA . PRO A 1 107 ? -8.976 -3.646 -0.715 1.00 82.19 107 PRO A CA 1
ATOM 804 C C . PRO A 1 107 ? -7.737 -3.158 0.048 1.00 82.19 107 PRO A C 1
ATOM 806 O O . PRO A 1 107 ? -6.720 -3.848 0.107 1.00 82.19 107 PRO A O 1
ATOM 809 N N . SER A 1 108 ? -7.821 -1.982 0.679 1.00 77.62 108 SER A N 1
ATOM 810 C CA . SER A 1 108 ? -6.710 -1.404 1.456 1.00 77.62 108 SER A CA 1
ATOM 811 C C . SER A 1 108 ? -6.226 -2.308 2.591 1.00 77.62 108 SER A C 1
ATOM 813 O O . SER A 1 108 ? -5.041 -2.282 2.898 1.00 77.62 108 SER A O 1
ATOM 815 N N . ILE A 1 109 ? -7.105 -3.144 3.153 1.00 80.38 109 ILE A N 1
ATOM 816 C CA . ILE A 1 109 ? -6.767 -4.133 4.189 1.00 80.38 109 ILE A CA 1
ATOM 817 C C . ILE A 1 109 ? -5.717 -5.159 3.737 1.00 80.38 109 ILE A C 1
ATOM 819 O O . ILE A 1 109 ? -4.983 -5.674 4.571 1.00 80.38 109 ILE A O 1
ATOM 823 N N . TYR A 1 110 ? -5.616 -5.428 2.432 1.00 77.00 110 TYR A N 1
ATOM 824 C CA . TYR A 1 110 ? -4.610 -6.328 1.857 1.00 77.00 110 TYR A CA 1
ATOM 825 C C . TYR A 1 110 ? -3.416 -5.573 1.268 1.00 77.00 110 TYR A C 1
ATOM 827 O O . TYR A 1 110 ? -2.450 -6.189 0.821 1.00 77.00 110 TYR A O 1
ATOM 835 N N . LYS A 1 111 ? -3.471 -4.236 1.225 1.00 72.38 111 LYS A N 1
ATOM 836 C CA . LYS A 1 111 ? -2.350 -3.431 0.747 1.00 72.38 111 LYS A CA 1
ATOM 837 C C . LYS A 1 111 ? -1.350 -3.286 1.880 1.00 72.38 111 LYS A C 1
ATOM 839 O O . LYS A 1 111 ? -1.644 -2.681 2.910 1.00 72.38 111 LYS A O 1
ATOM 844 N N . ASN A 1 112 ? -0.126 -3.745 1.641 1.00 69.62 112 ASN A N 1
ATOM 845 C CA . ASN A 1 112 ? 1.007 -3.289 2.434 1.00 69.62 112 ASN A CA 1
ATOM 846 C C . ASN A 1 112 ? 1.058 -1.758 2.364 1.00 69.62 112 ASN A C 1
ATOM 848 O O . ASN A 1 112 ? 0.812 -1.176 1.300 1.00 69.62 112 ASN A O 1
ATOM 852 N N . LYS A 1 113 ? 1.352 -1.102 3.494 1.00 72.19 113 LYS A N 1
ATOM 853 C CA . LYS A 1 113 ? 1.485 0.360 3.544 1.00 72.19 113 LYS A CA 1
ATOM 854 C C . LYS A 1 113 ? 2.458 0.781 2.442 1.00 72.19 113 LYS A C 1
ATOM 856 O O . LYS A 1 113 ? 3.629 0.405 2.474 1.00 72.19 113 LYS A O 1
ATOM 861 N N . GLN A 1 114 ? 1.949 1.514 1.449 1.00 70.19 114 GLN A N 1
ATOM 862 C CA . GLN A 1 114 ? 2.753 2.024 0.343 1.00 70.19 114 GLN A CA 1
ATOM 863 C C . GLN A 1 114 ? 3.919 2.799 0.946 1.00 70.19 114 GLN A C 1
ATOM 865 O O . GLN A 1 114 ? 3.722 3.783 1.660 1.00 70.19 114 GLN A O 1
ATOM 870 N N . THR A 1 115 ? 5.136 2.313 0.713 1.00 73.44 115 THR A N 1
ATOM 871 C CA . THR A 1 115 ? 6.319 3.001 1.217 1.00 73.44 115 THR A CA 1
ATOM 872 C C . THR A 1 115 ? 6.441 4.312 0.445 1.00 73.44 115 THR A C 1
ATOM 874 O O . THR A 1 115 ? 6.468 4.275 -0.790 1.00 73.44 115 THR A O 1
ATOM 877 N N . PRO A 1 116 ? 6.517 5.469 1.124 1.00 78.19 116 PRO A N 1
ATOM 878 C CA . PRO A 1 116 ? 6.665 6.741 0.435 1.00 78.19 116 PRO A CA 1
ATOM 879 C C . PRO A 1 116 ? 7.905 6.710 -0.472 1.00 78.19 116 PRO A C 1
ATOM 881 O O . PRO A 1 116 ? 8.990 6.276 -0.073 1.00 78.19 116 PRO A O 1
ATOM 884 N N . GLY A 1 117 ? 7.728 7.147 -1.722 1.00 80.38 117 GLY A N 1
ATOM 885 C CA . GLY A 1 117 ? 8.793 7.191 -2.727 1.00 80.38 117 GLY A CA 1
ATOM 886 C C . GLY A 1 117 ? 9.117 5.855 -3.405 1.00 80.38 117 GLY A C 1
ATOM 887 O O . GLY A 1 117 ? 10.255 5.673 -3.839 1.00 80.38 117 GLY A O 1
ATOM 888 N N . SER A 1 118 ? 8.162 4.925 -3.502 1.00 80.69 118 SER A N 1
ATOM 889 C CA . SER A 1 118 ? 8.297 3.681 -4.279 1.00 80.69 118 SER A CA 1
ATOM 890 C C . SER A 1 118 ? 8.692 3.935 -5.744 1.00 80.69 118 SER A C 1
ATOM 892 O O . SER A 1 118 ? 9.637 3.314 -6.222 1.00 80.69 118 SER A O 1
ATOM 894 N N . SER A 1 119 ? 8.088 4.927 -6.410 1.00 82.94 119 SER A N 1
ATOM 895 C CA . SER A 1 119 ? 8.480 5.360 -7.766 1.00 82.94 119 SER A CA 1
ATOM 896 C C . SER A 1 119 ? 9.950 5.790 -7.839 1.00 82.94 119 SER A C 1
ATOM 898 O O . SER A 1 119 ? 10.725 5.253 -8.623 1.00 82.94 119 SER A O 1
ATOM 900 N N . ARG A 1 120 ? 10.380 6.676 -6.933 1.00 87.69 120 ARG A N 1
ATOM 901 C CA . ARG A 1 120 ? 11.770 7.155 -6.854 1.00 87.69 120 ARG A CA 1
ATOM 902 C C . ARG A 1 120 ? 12.765 6.032 -6.537 1.00 87.69 120 ARG A C 1
ATOM 904 O O . ARG A 1 120 ? 13.924 6.084 -6.946 1.00 87.69 120 ARG A O 1
ATOM 911 N N . ARG A 1 121 ? 12.364 5.025 -5.751 1.00 86.88 121 ARG A N 1
ATOM 912 C CA . ARG A 1 121 ? 13.195 3.836 -5.484 1.00 86.88 121 ARG A CA 1
ATOM 913 C C . ARG A 1 121 ? 13.411 3.036 -6.762 1.00 86.88 121 ARG A C 1
ATOM 915 O O . ARG A 1 121 ? 14.562 2.720 -7.053 1.00 86.88 121 ARG A O 1
ATOM 922 N N . PHE A 1 122 ? 12.338 2.788 -7.502 1.00 88.75 122 PHE A N 1
ATOM 923 C CA . PHE A 1 122 ? 12.382 2.092 -8.779 1.00 88.75 122 PHE A CA 1
ATOM 924 C C . PHE A 1 122 ? 13.237 2.845 -9.812 1.00 88.75 122 PHE A C 1
ATOM 926 O O . PHE A 1 122 ? 14.154 2.266 -10.384 1.00 88.75 122 PHE A O 1
ATOM 933 N N . GLU A 1 123 ? 13.068 4.164 -9.951 1.00 90.31 123 GLU A N 1
ATOM 934 C CA . GLU A 1 123 ? 13.914 4.999 -10.824 1.00 90.31 123 GLU A CA 1
ATOM 935 C C . GLU A 1 123 ? 15.411 4.870 -10.500 1.00 90.31 123 GLU A C 1
ATOM 937 O O . GLU A 1 123 ? 16.234 4.665 -11.393 1.00 90.31 123 GLU A O 1
ATOM 942 N N . ARG A 1 124 ? 15.778 4.929 -9.212 1.00 92.19 124 ARG A N 1
ATOM 943 C CA . ARG A 1 124 ? 17.175 4.747 -8.781 1.00 92.19 124 ARG A CA 1
ATOM 944 C C . ARG A 1 124 ? 17.704 3.351 -9.079 1.00 92.19 124 ARG A C 1
ATOM 946 O O . ARG A 1 124 ? 18.894 3.210 -9.353 1.00 92.19 124 ARG A O 1
ATOM 953 N N . GLN A 1 125 ? 16.865 2.323 -8.970 1.00 90.94 125 GLN A N 1
ATOM 954 C CA . GLN A 1 125 ? 17.251 0.965 -9.342 1.00 90.94 125 GLN A CA 1
ATOM 955 C C . GLN A 1 125 ? 17.558 0.897 -10.841 1.00 90.94 125 GLN A C 1
ATOM 957 O O . GLN A 1 125 ? 18.657 0.478 -11.204 1.00 90.94 125 GLN A O 1
ATOM 962 N N . MET A 1 126 ? 16.665 1.422 -11.682 1.00 90.06 126 MET A N 1
ATOM 963 C CA . MET A 1 126 ? 16.862 1.477 -13.133 1.00 90.06 126 MET A CA 1
ATOM 964 C C . MET A 1 126 ? 18.134 2.242 -13.515 1.00 90.06 126 MET A C 1
ATOM 966 O O . MET A 1 126 ? 18.876 1.826 -14.402 1.00 90.06 126 MET A O 1
ATOM 970 N N . GLU A 1 127 ? 18.442 3.345 -12.829 1.00 93.94 127 GLU A N 1
ATOM 971 C CA . GLU A 1 127 ? 19.679 4.096 -13.067 1.00 93.94 127 GLU A CA 1
ATOM 972 C C . GLU A 1 127 ? 20.936 3.279 -12.716 1.00 93.94 127 GLU A C 1
ATOM 974 O O . GLU A 1 127 ? 21.931 3.306 -13.446 1.00 93.94 127 GLU A O 1
ATOM 979 N N . ARG A 1 128 ? 20.899 2.514 -11.618 1.00 93.31 128 ARG A N 1
ATOM 980 C CA . ARG A 1 128 ? 22.006 1.628 -11.224 1.00 93.31 128 ARG A CA 1
ATOM 981 C C . ARG A 1 128 ? 22.200 0.492 -12.222 1.00 93.31 128 ARG A C 1
ATOM 983 O O . ARG A 1 128 ? 23.341 0.166 -12.540 1.00 93.31 128 ARG A O 1
ATOM 990 N N . GLU A 1 129 ? 21.117 -0.099 -12.713 1.00 90.88 129 GLU A N 1
ATOM 991 C CA . GLU A 1 129 ? 21.171 -1.172 -13.709 1.00 90.88 129 GLU A CA 1
ATOM 992 C C . GLU A 1 129 ? 21.740 -0.673 -15.040 1.00 90.88 129 GLU A C 1
ATOM 994 O O . GLU A 1 129 ? 22.644 -1.305 -15.587 1.00 90.88 129 GLU A O 1
ATOM 999 N N . LYS A 1 130 ? 21.333 0.521 -15.490 1.00 91.31 130 LYS A N 1
ATOM 1000 C CA . LYS A 1 130 ? 21.921 1.183 -16.668 1.00 91.31 130 LYS A CA 1
ATOM 1001 C C . LYS A 1 130 ? 23.429 1.400 -16.520 1.00 91.31 130 LYS A C 1
ATOM 1003 O O . LYS A 1 130 ? 24.183 1.089 -17.438 1.00 91.31 130 LYS A O 1
ATOM 1008 N N . LYS A 1 131 ? 23.890 1.877 -15.356 1.00 91.19 131 LYS A N 1
ATOM 1009 C CA . LYS A 1 131 ? 25.329 2.066 -15.079 1.00 91.19 131 LYS A CA 1
ATOM 1010 C C . LYS A 1 131 ? 26.096 0.743 -15.072 1.00 91.19 131 LYS A C 1
ATOM 1012 O O . LYS A 1 131 ? 27.191 0.677 -15.621 1.00 91.19 131 LYS A O 1
ATOM 1017 N N . LYS A 1 132 ? 25.520 -0.321 -14.503 1.00 88.50 132 LYS A N 1
ATOM 1018 C CA . LYS A 1 132 ? 26.117 -1.668 -14.529 1.00 88.50 132 LYS A CA 1
ATOM 1019 C C . LYS A 1 132 ? 26.201 -2.240 -15.944 1.00 88.50 132 LYS A C 1
ATOM 1021 O O . LYS A 1 132 ? 27.188 -2.891 -16.262 1.00 88.50 132 LYS A O 1
ATOM 1026 N N . ALA A 1 133 ? 25.191 -2.002 -16.779 1.00 83.31 133 ALA A N 1
ATOM 1027 C CA . ALA A 1 133 ? 25.212 -2.421 -18.177 1.00 83.31 133 ALA A CA 1
ATOM 1028 C C . ALA A 1 133 ? 26.294 -1.671 -18.973 1.00 83.31 133 ALA A C 1
ATOM 1030 O O . ALA A 1 133 ? 27.030 -2.296 -19.730 1.00 83.31 133 ALA A O 1
ATOM 1031 N N . ALA A 1 134 ? 26.450 -0.363 -18.742 1.00 79.75 134 ALA A N 1
ATOM 1032 C CA . ALA A 1 134 ? 27.489 0.445 -19.384 1.00 79.75 134 ALA A CA 1
ATOM 1033 C C . ALA A 1 134 ? 28.915 0.101 -18.904 1.00 79.75 134 ALA A C 1
ATOM 1035 O O . ALA A 1 134 ? 29.856 0.150 -19.687 1.00 79.75 134 ALA A O 1
ATOM 1036 N N . GLY A 1 135 ? 29.083 -0.285 -17.635 1.00 67.00 135 GLY A N 1
ATOM 1037 C CA . GLY A 1 135 ? 30.385 -0.634 -17.050 1.00 67.00 135 GLY A CA 1
ATOM 1038 C C . GLY A 1 135 ? 30.929 -2.021 -17.416 1.00 67.00 135 GLY A C 1
ATOM 1039 O O . GLY A 1 135 ? 32.043 -2.343 -17.022 1.00 67.00 135 GLY A O 1
ATOM 1040 N N . LYS A 1 136 ? 30.174 -2.853 -18.149 1.00 59.22 136 LYS A N 1
ATOM 1041 C CA . LYS A 1 136 ? 30.622 -4.187 -18.598 1.00 59.22 136 LYS A CA 1
ATOM 1042 C C . LYS A 1 136 ? 31.414 -4.175 -19.910 1.00 59.22 136 LYS A C 1
ATOM 1044 O O . LYS A 1 136 ? 31.875 -5.227 -20.333 1.00 59.22 136 LYS A O 1
ATOM 1049 N N . TYR A 1 137 ? 31.589 -3.008 -20.529 1.00 53.00 137 TYR A N 1
ATOM 1050 C CA . TYR A 1 137 ? 32.403 -2.825 -21.730 1.00 53.00 137 TYR A CA 1
ATOM 1051 C C . TYR A 1 137 ? 33.738 -2.162 -21.360 1.00 53.00 137 TYR A C 1
ATOM 1053 O O . TYR A 1 137 ? 34.020 -1.023 -21.720 1.00 53.00 137 TYR A O 1
ATOM 1061 N N . GLN A 1 138 ? 34.558 -2.862 -20.580 1.00 56.97 138 GLN A N 1
ATOM 1062 C CA . GLN A 1 138 ? 36.003 -2.680 -20.665 1.00 56.97 138 GLN A CA 1
ATOM 1063 C C . GLN A 1 138 ? 36.574 -3.996 -21.171 1.00 56.97 138 GLN A C 1
ATOM 1065 O O . GLN A 1 138 ? 36.862 -4.909 -20.403 1.00 56.97 138 GLN A O 1
ATOM 1070 N N . ASP A 1 139 ? 36.659 -4.083 -22.496 1.00 49.16 139 ASP A N 1
ATOM 1071 C CA . ASP A 1 139 ? 37.622 -4.950 -23.161 1.00 49.16 139 ASP A CA 1
ATOM 1072 C C . ASP A 1 139 ? 39.003 -4.668 -22.542 1.00 49.16 139 ASP A C 1
ATOM 1074 O O . ASP A 1 139 ? 39.412 -3.499 -22.514 1.00 49.16 139 ASP A O 1
ATOM 1078 N N . PRO A 1 140 ? 39.750 -5.670 -22.043 1.00 54.88 140 PRO A N 1
ATOM 1079 C CA . PRO A 1 140 ? 41.182 -5.494 -21.893 1.00 54.88 140 PRO A CA 1
ATOM 1080 C C . PRO A 1 140 ? 41.730 -5.304 -23.310 1.00 54.88 140 PRO A C 1
ATOM 1082 O O . PRO A 1 140 ? 41.739 -6.234 -24.113 1.00 54.88 140 PRO A O 1
ATOM 1085 N N . ALA A 1 141 ? 42.108 -4.072 -23.647 1.00 58.44 141 ALA A N 1
ATOM 1086 C CA . ALA A 1 141 ? 42.685 -3.750 -24.945 1.00 58.44 141 ALA A CA 1
ATOM 1087 C C . ALA A 1 141 ? 43.812 -4.748 -25.293 1.00 58.44 141 ALA A C 1
ATOM 1089 O O . ALA A 1 141 ? 44.618 -5.074 -24.414 1.00 58.44 141 ALA A O 1
ATOM 1090 N N . PRO A 1 142 ? 43.911 -5.228 -26.549 1.00 57.06 142 PRO A N 1
ATOM 1091 C CA . PRO A 1 142 ? 45.042 -6.040 -26.960 1.00 57.06 142 PRO A CA 1
ATOM 1092 C C . PRO A 1 142 ? 46.278 -5.143 -26.928 1.00 57.06 142 PRO A C 1
ATOM 1094 O O . PRO A 1 142 ? 46.418 -4.225 -27.733 1.00 57.06 142 PRO A O 1
ATOM 1097 N N . HIS A 1 143 ? 47.137 -5.375 -25.942 1.00 55.06 143 HIS A N 1
ATOM 1098 C CA . HIS A 1 143 ? 48.420 -4.707 -25.792 1.00 55.06 143 HIS A CA 1
ATOM 1099 C C . HIS A 1 143 ? 49.298 -5.064 -27.007 1.00 55.06 143 HIS A C 1
ATOM 1101 O O . HIS A 1 143 ? 49.625 -6.241 -27.169 1.00 55.06 143 HIS A O 1
ATOM 1107 N N . PRO A 1 144 ? 49.683 -4.115 -27.883 1.00 63.53 144 PRO A N 1
ATOM 1108 C CA . PRO A 1 144 ? 50.689 -4.392 -28.896 1.00 63.53 144 PRO A CA 1
ATOM 1109 C C . PRO A 1 144 ? 52.065 -4.384 -28.218 1.00 63.53 144 PRO A C 1
ATOM 1111 O O . PRO A 1 144 ? 52.373 -3.465 -27.465 1.00 63.53 144 PRO A O 1
ATOM 1114 N N . ASP A 1 145 ? 52.835 -5.449 -28.434 1.00 55.53 145 ASP A N 1
ATOM 1115 C CA . ASP A 1 145 ? 54.266 -5.602 -28.142 1.00 55.53 145 ASP A CA 1
ATOM 1116 C C . ASP A 1 145 ? 54.803 -5.009 -26.825 1.00 55.53 145 ASP A C 1
ATOM 1118 O O . ASP A 1 145 ? 55.184 -3.843 -26.732 1.00 55.53 145 ASP A O 1
ATOM 1122 N N . SER A 1 146 ? 55.014 -5.872 -25.828 1.00 48.97 146 SER A N 1
ATOM 1123 C CA . SER A 1 146 ? 56.210 -5.730 -24.996 1.00 48.97 146 SER A CA 1
ATOM 1124 C C . SER A 1 146 ? 56.923 -7.077 -24.896 1.00 48.97 146 SER A C 1
ATOM 1126 O O . SER A 1 146 ? 56.523 -8.020 -24.216 1.00 48.97 146 SER A O 1
ATOM 1128 N N . SER A 1 147 ? 57.991 -7.183 -25.678 1.00 54.88 147 SER A N 1
ATOM 1129 C CA . SER A 1 147 ? 59.041 -8.171 -25.504 1.00 54.88 147 SER A CA 1
ATOM 1130 C C . SER A 1 147 ? 59.571 -8.078 -24.073 1.00 54.88 147 SER A C 1
ATOM 1132 O O . SER A 1 147 ? 60.223 -7.097 -23.711 1.00 54.88 147 SER A O 1
ATOM 1134 N N . VAL A 1 148 ? 59.278 -9.092 -23.268 1.00 52.75 148 VAL A N 1
ATOM 1135 C CA . VAL A 1 148 ? 59.834 -9.264 -21.927 1.00 52.75 148 VAL A CA 1
ATOM 1136 C C . VAL A 1 148 ? 61.299 -9.712 -22.024 1.00 52.75 148 VAL A C 1
ATOM 1138 O O . VAL A 1 148 ? 61.566 -10.779 -22.576 1.00 52.75 148 VAL A O 1
ATOM 1141 N N . PRO A 1 149 ? 62.284 -8.979 -21.478 1.00 51.56 149 PRO A N 1
ATOM 1142 C CA . PRO A 1 149 ? 63.469 -9.627 -20.952 1.00 51.56 149 PRO A CA 1
ATOM 1143 C C . PRO A 1 149 ? 63.128 -10.172 -19.564 1.00 51.56 149 PRO A C 1
ATOM 1145 O O . PRO A 1 149 ? 62.640 -9.454 -18.691 1.00 51.56 149 PRO A O 1
ATOM 1148 N N . ALA A 1 150 ? 63.373 -11.467 -19.384 1.00 53.38 150 ALA A N 1
ATOM 1149 C CA . ALA A 1 150 ? 63.307 -12.125 -18.093 1.00 53.38 150 ALA A CA 1
ATOM 1150 C C . ALA A 1 150 ? 64.268 -11.428 -17.118 1.00 53.38 150 ALA A C 1
ATOM 1152 O O . ALA A 1 150 ? 65.484 -11.476 -17.299 1.00 53.38 150 ALA A O 1
ATOM 1153 N N . ILE A 1 151 ? 63.715 -10.787 -16.092 1.00 49.38 151 ILE A N 1
ATOM 1154 C CA . ILE A 1 151 ? 64.454 -10.421 -14.888 1.00 49.38 151 ILE A CA 1
ATOM 1155 C C . ILE A 1 151 ? 63.812 -11.136 -13.710 1.00 49.38 151 ILE A C 1
ATOM 1157 O O . ILE A 1 151 ? 62.680 -10.873 -13.312 1.00 49.38 151 ILE A O 1
ATOM 1161 N N . ASP A 1 152 ? 64.583 -12.102 -13.236 1.00 50.69 152 ASP A N 1
ATOM 1162 C CA . ASP A 1 152 ? 64.411 -12.881 -12.030 1.00 50.69 152 ASP A CA 1
ATOM 1163 C C . ASP A 1 152 ? 64.572 -11.946 -10.822 1.00 50.69 152 ASP A C 1
ATOM 1165 O O . ASP A 1 152 ? 65.655 -11.411 -10.582 1.00 50.69 152 ASP A O 1
ATOM 1169 N N . TYR A 1 153 ? 63.485 -11.701 -10.094 1.00 51.72 153 TYR A N 1
ATOM 1170 C CA . TYR A 1 153 ? 63.539 -11.107 -8.762 1.00 51.72 153 TYR A CA 1
ATOM 1171 C C . TYR A 1 153 ? 62.736 -11.980 -7.808 1.00 51.72 153 TYR A C 1
ATOM 1173 O O . TYR A 1 153 ? 61.521 -11.865 -7.653 1.00 51.72 153 TYR A O 1
ATOM 1181 N N . SER A 1 154 ? 63.482 -12.882 -7.183 1.00 53.69 154 SER A N 1
ATOM 1182 C CA . SER A 1 154 ? 63.129 -13.517 -5.927 1.00 53.69 154 SER A CA 1
ATOM 1183 C C . SER A 1 154 ? 63.027 -12.493 -4.787 1.00 53.69 154 SER A C 1
ATOM 1185 O O . SER A 1 154 ? 63.745 -11.495 -4.770 1.00 53.69 154 SER A O 1
ATOM 1187 N N . ALA A 1 155 ? 62.220 -12.880 -3.796 1.00 49.78 155 ALA A N 1
ATOM 1188 C CA . ALA A 1 155 ? 62.215 -12.466 -2.391 1.00 49.78 155 ALA A CA 1
ATOM 1189 C C . ALA A 1 155 ? 61.267 -11.327 -1.947 1.00 49.78 155 ALA A C 1
ATOM 1191 O O . ALA A 1 155 ? 61.493 -10.143 -2.161 1.00 49.78 155 ALA A O 1
ATOM 1192 N N . GLU A 1 156 ? 60.266 -11.784 -1.181 1.00 54.50 156 GLU A N 1
ATOM 1193 C CA . GLU A 1 156 ? 59.819 -11.226 0.103 1.00 54.50 156 GLU A CA 1
ATOM 1194 C C . GLU A 1 156 ? 59.020 -9.914 0.108 1.00 54.50 156 GLU A C 1
ATOM 1196 O O . GLU A 1 156 ? 59.556 -8.825 0.274 1.00 54.50 156 GLU A O 1
ATOM 1201 N N . GLN A 1 157 ? 57.690 -10.050 0.148 1.00 51.00 157 GLN A N 1
ATOM 1202 C CA . GLN A 1 157 ? 56.930 -9.597 1.321 1.00 51.00 157 GLN A CA 1
ATOM 1203 C C . GLN A 1 157 ? 55.522 -10.194 1.327 1.00 51.00 157 GLN A C 1
ATOM 1205 O O . GLN A 1 157 ? 54.663 -9.868 0.510 1.00 51.00 157 GLN A O 1
ATOM 1210 N N . ALA A 1 158 ? 55.311 -11.094 2.285 1.00 57.03 158 ALA A N 1
ATOM 1211 C CA . ALA A 1 158 ? 54.001 -11.549 2.700 1.00 57.03 158 ALA A CA 1
ATOM 1212 C C . ALA A 1 158 ? 53.251 -10.373 3.335 1.00 57.03 158 ALA A C 1
ATOM 1214 O O . ALA A 1 158 ? 53.702 -9.813 4.332 1.00 57.03 158 ALA A O 1
ATOM 1215 N N . ASN A 1 159 ? 52.095 -10.026 2.778 1.00 61.12 159 ASN A N 1
ATOM 1216 C CA . ASN A 1 159 ? 51.055 -9.375 3.556 1.00 61.12 159 ASN A CA 1
ATOM 1217 C C . ASN A 1 159 ? 49.822 -10.275 3.486 1.00 61.12 159 ASN A C 1
ATOM 1219 O O . ASN A 1 159 ? 49.080 -10.280 2.503 1.00 61.12 159 ASN A O 1
ATOM 1223 N N . GLU A 1 160 ? 49.692 -11.112 4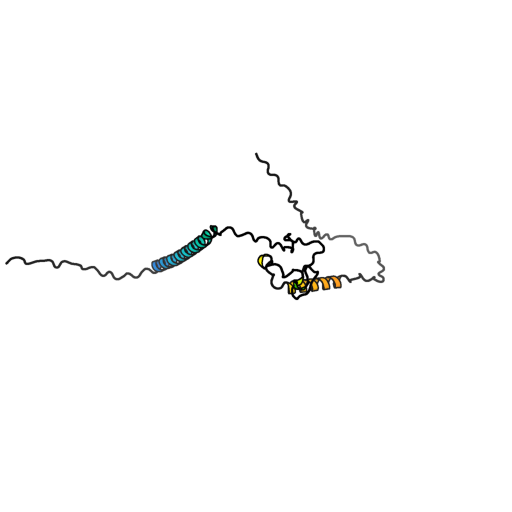.513 1.00 53.88 160 GLU A N 1
ATOM 1224 C CA . GLU A 1 160 ? 48.503 -11.895 4.816 1.00 53.88 160 GLU A CA 1
ATOM 1225 C C . GLU A 1 160 ? 47.306 -10.953 4.961 1.00 53.88 160 GLU A C 1
ATOM 1227 O O . GLU A 1 160 ? 47.170 -10.233 5.947 1.00 53.88 160 GLU A O 1
ATOM 1232 N N . ILE A 1 161 ? 46.391 -10.993 4.000 1.00 55.59 161 ILE A N 1
ATOM 1233 C CA . ILE A 1 161 ? 44.998 -10.654 4.268 1.00 55.59 161 ILE A CA 1
ATOM 1234 C C . ILE A 1 161 ? 44.246 -11.970 4.167 1.00 55.59 161 ILE A C 1
ATOM 1236 O O . ILE A 1 161 ? 43.915 -12.444 3.081 1.00 55.59 161 ILE A O 1
ATOM 1240 N N . ALA A 1 162 ? 44.061 -12.589 5.330 1.00 62.91 162 ALA A N 1
ATOM 1241 C CA . ALA A 1 162 ? 43.255 -13.783 5.488 1.00 62.91 162 ALA A CA 1
ATOM 1242 C C . ALA A 1 162 ? 41.835 -13.540 4.936 1.00 62.91 162 ALA A C 1
ATOM 1244 O O . ALA A 1 162 ? 41.225 -12.511 5.251 1.00 62.91 162 ALA A O 1
ATOM 1245 N N . PRO A 1 163 ? 41.262 -14.469 4.155 1.00 56.97 163 PRO A N 1
ATOM 1246 C CA . PRO A 1 163 ? 39.828 -14.487 3.943 1.00 56.97 163 PRO A CA 1
ATOM 1247 C C . PRO A 1 163 ? 39.173 -14.880 5.270 1.00 56.97 163 PRO A C 1
ATOM 1249 O O . PRO A 1 163 ? 39.340 -15.990 5.767 1.00 56.97 163 PRO A O 1
ATOM 1252 N N . MET A 1 164 ? 38.452 -13.936 5.869 1.00 57.59 164 MET A N 1
ATOM 1253 C CA . MET A 1 164 ? 37.589 -14.188 7.015 1.00 57.59 164 MET A CA 1
ATOM 1254 C C . MET A 1 164 ? 36.491 -15.156 6.563 1.00 57.59 164 MET A C 1
ATOM 1256 O O . MET A 1 164 ? 35.577 -14.778 5.832 1.00 57.59 164 MET A O 1
ATOM 1260 N N . GLU A 1 165 ? 36.634 -16.424 6.944 1.00 56.38 165 GLU A N 1
ATOM 1261 C CA . GLU A 1 165 ? 35.639 -17.463 6.718 1.00 56.38 165 GLU A CA 1
ATOM 1262 C C . GLU A 1 165 ? 34.316 -17.044 7.368 1.00 56.38 165 GLU A C 1
ATOM 1264 O O . GLU A 1 165 ? 34.200 -16.919 8.588 1.00 56.38 165 GLU A O 1
ATOM 1269 N N . CYS A 1 166 ? 33.296 -16.801 6.546 1.00 42.72 166 CYS A N 1
ATOM 1270 C CA . CYS A 1 166 ? 31.925 -16.754 7.026 1.00 42.72 166 CYS A CA 1
ATOM 1271 C C . CYS A 1 166 ? 31.517 -18.185 7.386 1.00 42.72 166 CYS A C 1
ATOM 1273 O O . CYS A 1 166 ? 31.152 -18.968 6.509 1.00 42.72 166 CYS A O 1
ATOM 1275 N N . SER A 1 167 ? 31.594 -18.522 8.672 1.00 52.31 167 SER A N 1
ATOM 1276 C CA . SER A 1 167 ? 31.058 -19.768 9.202 1.00 52.31 167 SER A CA 1
ATOM 1277 C C . SER A 1 167 ? 29.543 -19.806 8.991 1.00 52.31 167 SER A C 1
ATOM 1279 O O . SER A 1 167 ? 28.766 -19.041 9.566 1.00 52.31 167 SER A O 1
ATOM 1281 N N . LEU A 1 168 ? 29.134 -20.710 8.106 1.00 57.41 168 LEU A N 1
ATOM 1282 C CA . LEU A 1 168 ? 27.761 -21.141 7.921 1.00 57.41 168 LEU A CA 1
ATOM 1283 C C . LEU A 1 168 ? 27.373 -21.929 9.179 1.00 57.41 168 LEU A C 1
ATOM 1285 O O . LEU A 1 168 ? 27.744 -23.088 9.335 1.00 57.41 168 LEU A O 1
ATOM 1289 N N . VAL A 1 169 ? 26.707 -21.278 10.131 1.00 63.31 169 VAL A N 1
ATOM 1290 C CA . VAL A 1 169 ? 26.115 -21.985 11.269 1.00 63.31 169 VAL A CA 1
ATOM 1291 C C . VAL A 1 169 ? 24.852 -22.690 10.785 1.00 63.31 169 VAL A C 1
ATOM 1293 O O . VAL A 1 169 ? 23.821 -22.063 10.543 1.00 63.31 169 VAL A O 1
ATOM 1296 N N . ASP A 1 170 ? 24.956 -24.004 10.613 1.00 54.06 170 ASP A N 1
ATOM 1297 C CA . ASP A 1 170 ? 23.821 -24.883 10.366 1.00 54.06 170 ASP A CA 1
ATOM 1298 C C . ASP A 1 170 ? 22.885 -24.861 11.580 1.00 54.06 170 ASP A C 1
ATOM 1300 O O . ASP A 1 170 ? 23.149 -25.444 12.632 1.00 54.06 170 ASP A O 1
ATOM 1304 N N . ALA A 1 171 ? 21.755 -24.172 11.432 1.00 57.47 171 ALA A N 1
ATOM 1305 C CA . ALA A 1 171 ? 20.634 -24.274 12.352 1.00 57.47 171 ALA A CA 1
ATOM 1306 C C . ALA A 1 171 ? 19.862 -25.570 12.053 1.00 57.47 171 ALA A C 1
ATOM 1308 O O . ALA A 1 171 ? 18.857 -25.577 11.342 1.00 57.47 171 ALA A O 1
ATOM 1309 N N . SER A 1 172 ? 20.350 -26.690 12.577 1.00 62.47 172 SER A N 1
ATOM 1310 C CA . SER A 1 172 ? 19.585 -27.936 12.657 1.00 62.47 172 SER A CA 1
ATOM 1311 C C . SER A 1 172 ? 19.992 -28.739 13.883 1.00 62.47 172 SER A C 1
ATOM 1313 O O . SER A 1 172 ? 20.931 -29.521 13.838 1.00 62.47 172 SER A O 1
ATOM 1315 N N . THR A 1 173 ? 19.242 -28.570 14.973 1.00 61.50 173 THR A N 1
ATOM 1316 C CA . THR A 1 173 ? 18.715 -29.719 15.715 1.00 61.50 173 THR A CA 1
ATOM 1317 C C . THR A 1 173 ? 17.515 -29.278 16.561 1.00 61.50 173 THR A C 1
ATOM 1319 O O . THR A 1 173 ? 17.616 -28.403 17.417 1.00 61.50 173 THR A O 1
ATOM 1322 N N . MET A 1 174 ? 16.358 -29.854 16.251 1.00 67.75 174 MET A N 1
ATOM 1323 C CA . MET A 1 174 ? 15.120 -29.846 17.026 1.00 67.75 174 MET A CA 1
ATOM 1324 C C . MET A 1 174 ? 14.722 -31.312 17.137 1.00 67.75 174 MET A C 1
ATOM 1326 O O . MET A 1 174 ? 14.312 -31.876 16.129 1.00 67.75 174 MET A O 1
ATOM 1330 N N . THR A 1 175 ? 14.829 -31.897 18.326 1.00 71.94 175 THR A N 1
ATOM 1331 C CA . THR A 1 175 ? 13.888 -32.907 18.832 1.00 71.94 175 THR A CA 1
ATOM 1332 C C . THR A 1 175 ? 13.991 -32.906 20.351 1.00 71.94 175 THR A C 1
ATOM 1334 O O . THR A 1 175 ? 14.973 -33.380 20.920 1.00 71.94 175 THR A O 1
ATOM 1337 N N . GLU A 1 176 ? 12.983 -32.306 20.978 1.00 72.38 176 GLU A N 1
ATOM 1338 C CA . GLU A 1 176 ? 12.646 -32.503 22.380 1.00 72.38 176 GLU A CA 1
ATOM 1339 C C . GLU A 1 176 ? 12.139 -33.935 22.547 1.00 72.38 176 GLU A C 1
ATOM 1341 O O . GLU A 1 176 ? 11.219 -34.360 21.851 1.00 72.38 176 GLU A O 1
ATOM 1346 N N . ASP A 1 177 ? 12.761 -34.663 23.461 1.00 75.19 177 ASP A N 1
ATOM 1347 C CA . ASP A 1 177 ? 12.331 -35.978 23.907 1.00 75.19 177 ASP A CA 1
ATOM 1348 C C . ASP A 1 177 ? 12.271 -35.889 25.431 1.00 75.19 177 ASP A C 1
ATOM 1350 O O . ASP A 1 177 ? 13.314 -35.704 26.058 1.00 75.19 177 ASP A O 1
ATOM 1354 N N . GLN A 1 178 ? 11.067 -35.908 26.010 1.00 62.91 178 GLN A N 1
ATOM 1355 C CA . GLN A 1 178 ? 10.800 -36.165 27.433 1.00 62.91 178 GLN A CA 1
ATOM 1356 C C . GLN A 1 178 ? 9.289 -36.318 27.683 1.00 62.91 178 GLN A C 1
ATOM 1358 O O . GLN A 1 178 ? 8.495 -35.622 27.044 1.00 62.91 178 GLN A O 1
ATOM 1363 N N . PRO A 1 179 ? 8.885 -37.013 28.759 1.00 71.00 179 PRO A N 1
ATOM 1364 C CA . PRO A 1 179 ? 9.472 -38.214 29.363 1.00 71.00 179 PRO A CA 1
ATOM 1365 C C . PRO A 1 179 ? 8.510 -39.419 29.384 1.00 71.00 179 PRO A C 1
ATOM 1367 O O . PRO A 1 179 ? 7.274 -39.222 29.337 1.00 71.00 179 PRO A O 1
#

pLDDT: mean 72.46, std 14.39, range [42.72, 94.31]

Organism: Amblyomma americanum (NCBI:txid6943)

Sequence (179 aa):
MRGFQEVLARDAVGNSLPTAPSPAAIIHDWLYEQTATLVRNAIANLLANATSCDQPPQKTPTPVVLRSEDGTGWLPSKNSSICSKHSVGNVKANEEGHISYHPSIFPSIYKNKQTPGSSRRFERQMEREKKKAAGKYQDPAPHPDSSVPAIDYSAEQANEIAPMECSLVDASTMTEDQP

Foldseek 3Di:
DDDDDDDPDDDPPDPPPPDPDDPVVVVVVVVVVVVVVVVVVVVVVVVVVVVPPPDDPPPDPPPPFDADPVRDGDDDDPPDDDQLVQFVPSDDDPDPLDRRVDGNPDPPVPDDDPDPCSVVVVVVVVVVVVVVVVVVPDDPPDDPDDDDDDDDDDDDDDDDPDDPDPDPPDPDDDDDDDD